Protein AF-A0A846QDJ5-F1 (afdb_monomer)

pLDDT: mean 95.21, std 4.45, range [68.62, 98.56]

Solvent-accessible surface area (backbone atoms only — not comparable to full-atom values): 5703 Å² total; per-residue (Å²): 109,69,65,62,49,52,50,22,41,77,70,73,39,66,46,77,51,64,53,58,79,37,46,82,86,44,101,37,18,71,57,23,54,51,35,46,53,48,48,24,52,52,34,33,52,22,56,71,68,67,27,49,64,38,35,51,39,44,38,77,88,50,47,66,60,47,53,50,38,38,48,5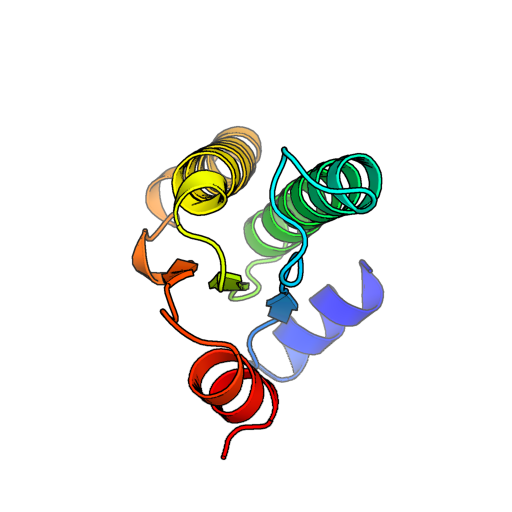0,20,18,45,75,64,73,37,50,90,75,58,53,78,82,33,52,43,81,26,92,37,70,66,57,37,51,28,60,77,70,74,99

Structure (mmCIF, N/CA/C/O backbone):
data_AF-A0A846QDJ5-F1
#
_entry.id   AF-A0A846QDJ5-F1
#
loop_
_atom_site.group_PDB
_atom_site.id
_atom_site.type_symbol
_atom_site.label_atom_id
_atom_site.label_alt_id
_atom_site.label_comp_id
_atom_site.label_asym_id
_atom_site.label_entity_id
_atom_site.label_seq_id
_atom_site.pdbx_PDB_ins_code
_atom_site.Cartn_x
_atom_site.Cartn_y
_atom_site.Cartn_z
_atom_site.occupancy
_atom_site.B_iso_or_equiv
_atom_site.auth_seq_id
_atom_site.auth_comp_id
_atom_site.auth_asym_id
_atom_site.auth_atom_id
_atom_site.pdbx_PDB_model_num
ATOM 1 N N . ILE A 1 1 ? -15.004 -6.943 -3.548 1.00 92.56 1 ILE A N 1
ATOM 2 C CA . ILE A 1 1 ? -13.957 -6.284 -2.727 1.00 92.56 1 ILE A CA 1
ATOM 3 C C . ILE A 1 1 ? -14.518 -5.934 -1.351 1.00 92.56 1 ILE A C 1
ATOM 5 O O . ILE A 1 1 ? -13.961 -6.405 -0.370 1.00 92.56 1 ILE A O 1
ATOM 9 N N . ASP A 1 2 ? -15.647 -5.224 -1.259 1.00 95.00 2 ASP A N 1
ATOM 10 C CA . ASP A 1 2 ? -16.293 -4.853 0.015 1.00 95.00 2 ASP A CA 1
ATOM 11 C C . ASP A 1 2 ? -16.458 -5.981 1.039 1.00 95.00 2 ASP A C 1
ATOM 13 O O . ASP A 1 2 ? -16.117 -5.803 2.206 1.00 95.00 2 ASP A O 1
ATOM 17 N N . GLU A 1 3 ? -16.966 -7.143 0.619 1.00 96.75 3 GLU A N 1
ATOM 18 C CA . GLU A 1 3 ? -17.154 -8.292 1.514 1.00 96.75 3 GLU A CA 1
ATOM 19 C C . GLU A 1 3 ? -15.821 -8.793 2.085 1.00 96.75 3 GLU A C 1
ATOM 21 O O . GLU A 1 3 ? -15.711 -9.047 3.280 1.00 96.75 3 GLU A O 1
ATOM 26 N N . ALA A 1 4 ? -14.777 -8.868 1.253 1.00 95.69 4 ALA A N 1
ATOM 27 C CA . ALA A 1 4 ? -13.449 -9.291 1.687 1.00 95.69 4 ALA A CA 1
ATOM 28 C C . ALA A 1 4 ? -12.846 -8.311 2.706 1.00 95.69 4 ALA A C 1
ATOM 30 O O . ALA A 1 4 ? -12.243 -8.748 3.685 1.00 95.69 4 ALA A O 1
ATOM 31 N N . VAL A 1 5 ? -13.057 -7.003 2.517 1.00 97.44 5 VAL A N 1
ATOM 32 C CA . VAL A 1 5 ? -12.659 -5.974 3.492 1.00 97.44 5 VAL A CA 1
ATOM 33 C C . VAL A 1 5 ? -13.445 -6.137 4.795 1.00 97.44 5 VAL A C 1
ATOM 35 O O . VAL A 1 5 ? -12.845 -6.130 5.864 1.00 97.44 5 VAL A O 1
ATOM 38 N N . GLY A 1 6 ? -14.765 -6.348 4.723 1.00 96.69 6 GLY A N 1
ATOM 39 C CA . GLY A 1 6 ? -15.600 -6.600 5.905 1.00 96.69 6 GLY A CA 1
ATOM 40 C C . GLY A 1 6 ? -15.131 -7.821 6.696 1.00 96.69 6 GLY A C 1
ATOM 41 O O . GLY A 1 6 ? -14.881 -7.734 7.895 1.00 96.69 6 GLY A O 1
ATOM 42 N N . ARG A 1 7 ? -14.872 -8.931 6.004 1.00 97.06 7 ARG A N 1
ATOM 43 C CA . ARG A 1 7 ? -14.307 -10.135 6.617 1.00 97.06 7 ARG A CA 1
ATOM 44 C C . ARG A 1 7 ? -12.932 -9.909 7.240 1.00 97.06 7 ARG A C 1
ATOM 46 O O . ARG A 1 7 ? -12.621 -10.511 8.264 1.00 97.06 7 ARG A O 1
ATOM 53 N N . ALA A 1 8 ? -12.080 -9.090 6.626 1.00 97.50 8 ALA A N 1
ATOM 54 C CA . ALA A 1 8 ? -10.768 -8.767 7.182 1.00 97.50 8 ALA A CA 1
ATOM 55 C C . ALA A 1 8 ? -10.895 -8.037 8.532 1.00 97.50 8 ALA A C 1
ATOM 57 O O . ALA A 1 8 ? -10.175 -8.379 9.474 1.00 97.50 8 ALA A O 1
ATOM 58 N N . VAL A 1 9 ? -11.861 -7.115 8.646 1.00 97.25 9 VAL A N 1
ATOM 59 C CA . VAL A 1 9 ? -12.217 -6.449 9.912 1.00 97.25 9 VAL A CA 1
ATOM 60 C C . VAL A 1 9 ? -12.675 -7.472 10.951 1.00 97.25 9 VAL A C 1
ATOM 62 O O . VAL A 1 9 ? -12.107 -7.513 12.040 1.00 97.25 9 VAL A O 1
ATOM 65 N N . GLU A 1 10 ? -13.626 -8.343 10.607 1.00 97.50 10 GLU A N 1
ATOM 66 C CA . GLU A 1 10 ? -14.154 -9.376 11.515 1.00 97.50 10 GLU A CA 1
ATOM 67 C C . GLU A 1 10 ? -13.068 -10.333 12.023 1.00 97.50 10 GLU A C 1
ATOM 69 O O . GLU A 1 10 ? -13.018 -10.665 13.204 1.00 97.50 10 GLU A O 1
ATOM 74 N N . MET A 1 11 ? -12.166 -10.763 11.137 1.00 97.25 11 MET A N 1
ATOM 75 C CA . MET A 1 11 ? -11.060 -11.658 11.490 1.00 97.25 11 MET A CA 1
ATOM 76 C C . MET A 1 11 ? -9.905 -10.933 12.193 1.00 97.25 11 MET A C 1
ATOM 78 O O . MET A 1 11 ? -8.941 -11.582 12.603 1.00 97.25 11 MET A O 1
ATOM 82 N N . GLY A 1 12 ? -9.934 -9.599 12.269 1.00 95.94 12 GLY A N 1
ATOM 83 C CA . GLY A 1 12 ? -8.825 -8.796 12.777 1.00 95.94 12 GLY A CA 1
ATOM 84 C C . GLY A 1 12 ? -7.532 -8.982 11.977 1.00 95.94 12 GLY A C 1
ATOM 85 O O . GLY A 1 12 ? -6.443 -8.848 12.540 1.00 95.94 12 GLY A O 1
ATOM 86 N N . ARG A 1 13 ? -7.621 -9.307 10.680 1.00 95.81 13 ARG A N 1
ATOM 87 C CA . ARG A 1 13 ? -6.478 -9.545 9.779 1.00 95.81 13 ARG A CA 1
ATOM 88 C C . ARG A 1 13 ? -6.355 -8.411 8.755 1.00 95.81 13 ARG A C 1
ATOM 90 O O . ARG A 1 13 ? -7.360 -7.807 8.401 1.00 95.81 13 ARG A O 1
ATOM 97 N N . PRO A 1 14 ? -5.141 -8.095 8.275 1.00 96.19 14 PRO A N 1
ATOM 98 C CA . PRO A 1 14 ? -4.975 -7.066 7.258 1.00 96.19 14 PRO A CA 1
ATOM 99 C C . PRO A 1 14 ? -5.475 -7.531 5.883 1.00 96.19 14 PRO A C 1
ATOM 101 O O . PRO A 1 14 ? -5.382 -8.713 5.546 1.00 96.19 14 PRO A O 1
ATOM 104 N N . VAL A 1 15 ? -5.935 -6.577 5.076 1.00 97.69 15 VAL A N 1
ATOM 105 C CA . VAL A 1 15 ? -6.062 -6.715 3.621 1.00 97.69 15 VAL A CA 1
ATOM 106 C C . VAL A 1 15 ? -4.684 -6.483 3.010 1.00 97.69 15 VAL A C 1
ATOM 108 O O . VAL A 1 15 ? -4.003 -5.525 3.380 1.00 97.69 15 VAL A O 1
ATOM 111 N N . HIS A 1 16 ? -4.271 -7.353 2.091 1.00 96.44 16 HIS A N 1
ATOM 112 C CA . HIS A 1 16 ? -3.020 -7.206 1.354 1.00 96.44 16 HIS A CA 1
ATOM 113 C C . HIS A 1 16 ? -3.296 -7.028 -0.141 1.00 96.44 16 HIS A C 1
ATOM 115 O O . HIS A 1 16 ? -4.102 -7.773 -0.698 1.00 96.44 16 HIS A O 1
ATOM 121 N N . ASP A 1 17 ? -2.615 -6.073 -0.772 1.00 96.19 17 ASP A N 1
ATOM 122 C CA . ASP A 1 17 ? -2.690 -5.815 -2.214 1.00 96.19 17 ASP A CA 1
ATOM 123 C C . ASP A 1 17 ? -1.283 -5.626 -2.820 1.00 96.19 17 ASP A C 1
ATOM 125 O O . ASP A 1 17 ? -0.319 -5.306 -2.119 1.00 96.19 17 ASP A O 1
ATOM 129 N N . CYS A 1 18 ? -1.145 -5.864 -4.123 1.00 94.75 18 CYS A N 1
ATOM 130 C CA . CYS A 1 18 ? 0.112 -5.791 -4.861 1.00 94.75 18 CYS A CA 1
ATOM 131 C C . CYS A 1 18 ? -0.160 -5.495 -6.350 1.00 94.75 18 CYS A C 1
ATOM 133 O O . CYS A 1 18 ? -0.836 -6.289 -7.006 1.00 94.75 18 CYS A O 1
ATOM 135 N N . PRO A 1 19 ? 0.406 -4.422 -6.939 1.00 93.81 19 PRO A N 1
ATOM 136 C CA . PRO A 1 19 ? 0.179 -4.078 -8.344 1.00 93.81 19 PRO A CA 1
ATOM 137 C C . PRO A 1 19 ? 0.993 -4.935 -9.331 1.00 93.81 19 PRO A C 1
ATOM 139 O O . PRO A 1 19 ? 0.891 -4.748 -10.543 1.00 93.81 19 PRO A O 1
ATOM 142 N N . GLY A 1 20 ? 1.814 -5.865 -8.834 1.00 90.25 20 GLY A N 1
ATOM 143 C CA . GLY A 1 20 ? 2.689 -6.713 -9.639 1.00 90.25 20 GLY A CA 1
ATOM 144 C C . GLY A 1 20 ? 4.035 -6.065 -9.985 1.00 90.25 20 GLY A C 1
ATOM 145 O O . GLY A 1 20 ? 4.512 -5.159 -9.301 1.00 90.25 20 GLY A O 1
ATOM 146 N N . LEU A 1 21 ? 4.670 -6.576 -11.047 1.00 92.38 21 LEU A N 1
ATOM 147 C CA . LEU A 1 21 ? 6.047 -6.241 -11.451 1.00 92.38 21 LEU A CA 1
ATOM 148 C C . LEU A 1 21 ? 6.140 -5.523 -12.811 1.00 92.38 21 LEU A C 1
ATOM 150 O O . LEU A 1 21 ? 7.215 -5.441 -13.396 1.00 92.38 21 LEU A O 1
ATOM 154 N N . GLY A 1 22 ? 5.016 -5.025 -13.337 1.00 92.00 22 GLY A N 1
ATOM 155 C CA . GLY A 1 22 ? 4.930 -4.498 -14.703 1.00 92.00 22 GLY A CA 1
ATOM 156 C C . GLY A 1 22 ? 5.541 -3.109 -14.920 1.00 92.00 22 GLY A C 1
ATOM 157 O O . GLY A 1 22 ? 6.014 -2.829 -16.018 1.00 92.00 22 GLY A O 1
ATOM 158 N N . GLY A 1 23 ? 5.537 -2.231 -13.914 1.00 93.50 23 GLY A N 1
ATOM 159 C CA . GLY A 1 23 ? 5.993 -0.842 -14.081 1.00 93.50 23 GLY A CA 1
ATOM 160 C C . GLY A 1 23 ? 5.114 -0.016 -15.034 1.00 93.50 23 GLY A C 1
ATOM 161 O O . GLY A 1 23 ? 3.994 -0.417 -15.350 1.00 93.50 23 GLY A O 1
ATOM 162 N N . PHE A 1 24 ? 5.613 1.143 -15.475 1.00 95.62 24 PHE A N 1
ATOM 163 C CA . PHE A 1 24 ? 4.910 2.083 -16.373 1.00 95.62 24 PHE A CA 1
ATOM 164 C C . PHE A 1 24 ? 5.405 2.060 -17.825 1.00 95.62 24 PHE A C 1
ATOM 166 O O . PHE A 1 24 ? 4.858 2.747 -18.680 1.00 95.62 24 PHE A O 1
ATOM 173 N N . ASP A 1 25 ? 6.444 1.285 -18.096 1.00 94.25 25 ASP A N 1
ATOM 174 C CA . ASP A 1 25 ? 7.265 1.335 -19.304 1.00 94.25 25 ASP A CA 1
ATOM 175 C C . ASP A 1 25 ? 7.295 -0.000 -20.065 1.00 94.25 25 ASP A C 1
ATOM 177 O O . ASP A 1 25 ? 7.991 -0.137 -21.068 1.00 94.25 25 ASP A O 1
ATOM 181 N N . SER A 1 26 ? 6.516 -0.989 -19.621 1.00 92.06 26 SER A N 1
ATOM 182 C CA . SER A 1 26 ? 6.423 -2.306 -20.254 1.00 92.06 26 SER A CA 1
ATOM 183 C C . SER A 1 26 ? 5.084 -2.528 -20.965 1.00 92.06 26 SER A C 1
ATOM 185 O O . SER A 1 26 ? 4.146 -1.741 -20.847 1.00 92.06 26 SER A O 1
ATOM 187 N N . GLN A 1 27 ? 4.948 -3.672 -21.641 1.00 95.56 27 GLN A N 1
ATOM 188 C CA . GLN A 1 27 ? 3.667 -4.153 -22.184 1.00 95.56 27 GLN A CA 1
ATOM 189 C C . GLN A 1 27 ? 2.568 -4.362 -21.120 1.00 95.56 27 GLN A C 1
ATOM 191 O O . GLN A 1 27 ? 1.415 -4.599 -21.473 1.00 95.56 27 GLN A O 1
ATOM 196 N N . TYR A 1 28 ? 2.930 -4.309 -19.832 1.00 95.56 28 TYR A N 1
ATOM 197 C CA . TYR A 1 28 ? 2.015 -4.420 -18.700 1.00 95.56 28 TYR A CA 1
ATOM 198 C C . TYR A 1 28 ? 1.654 -3.061 -18.074 1.00 95.56 28 TYR A C 1
ATOM 200 O O . TYR A 1 28 ? 0.998 -3.024 -17.033 1.00 95.56 28 TYR A O 1
ATOM 208 N N . ALA A 1 29 ? 2.093 -1.941 -18.664 1.00 96.50 29 ALA A N 1
ATOM 209 C CA . ALA A 1 29 ? 1.925 -0.606 -18.089 1.00 96.50 29 ALA A CA 1
ATOM 210 C C . ALA A 1 29 ? 0.459 -0.262 -17.797 1.00 96.50 29 ALA A C 1
ATOM 212 O O . ALA A 1 29 ? 0.131 0.233 -16.718 1.00 96.50 29 ALA A O 1
ATOM 213 N N . GLN A 1 30 ? -0.441 -0.574 -18.729 1.00 97.19 30 GLN A N 1
ATOM 214 C CA . GLN A 1 30 ? -1.873 -0.321 -18.585 1.00 97.19 30 GLN A CA 1
ATOM 215 C C . GLN A 1 30 ? -2.468 -1.123 -17.419 1.00 97.19 30 GLN A C 1
ATOM 217 O O . GLN A 1 30 ? -3.284 -0.602 -16.658 1.00 97.19 30 GLN A O 1
ATOM 222 N N . GLN A 1 31 ? -2.027 -2.370 -17.243 1.00 97.25 31 GLN A N 1
ATOM 223 C CA . GLN A 1 31 ? -2.431 -3.239 -16.143 1.00 97.25 31 GLN A CA 1
ATOM 224 C C . GLN A 1 31 ? -1.900 -2.707 -14.808 1.00 97.25 31 GLN A C 1
ATOM 226 O O . GLN A 1 31 ? -2.663 -2.652 -13.847 1.00 97.25 31 GLN A O 1
ATOM 231 N N . THR A 1 32 ? -0.645 -2.248 -14.750 1.00 96.56 32 THR A N 1
ATOM 232 C CA . THR A 1 32 ? -0.073 -1.622 -13.546 1.00 96.56 32 THR A CA 1
ATOM 233 C C . THR A 1 32 ? -0.880 -0.390 -13.130 1.00 96.56 32 THR A C 1
ATOM 235 O O . THR A 1 32 ? -1.229 -0.244 -11.961 1.00 96.56 32 THR A O 1
ATOM 238 N N . ILE A 1 33 ? -1.234 0.486 -14.077 1.00 97.06 33 ILE A N 1
ATOM 239 C CA . ILE A 1 33 ? -2.029 1.696 -13.802 1.00 97.06 33 ILE A CA 1
ATOM 240 C C . ILE A 1 33 ? -3.429 1.328 -13.283 1.00 97.06 33 ILE A C 1
ATOM 242 O O . ILE A 1 33 ? -3.919 1.924 -12.316 1.00 97.06 33 ILE A O 1
ATOM 246 N N . ALA A 1 34 ? -4.066 0.322 -13.888 1.00 97.94 34 ALA A N 1
ATOM 247 C CA . ALA A 1 34 ? -5.350 -0.188 -13.417 1.00 97.94 34 ALA A CA 1
ATOM 248 C C . ALA A 1 34 ? -5.242 -0.774 -11.999 1.00 97.94 34 ALA A C 1
ATOM 250 O O . ALA A 1 34 ? -6.078 -0.471 -11.149 1.00 97.94 34 ALA A O 1
ATOM 251 N N . ALA A 1 35 ? -4.190 -1.545 -11.713 1.00 97.50 35 ALA A N 1
ATOM 252 C CA . ALA A 1 35 ? -3.955 -2.124 -10.394 1.00 97.50 35 ALA A CA 1
ATOM 253 C C . ALA A 1 35 ? -3.731 -1.048 -9.319 1.00 97.50 35 ALA A C 1
ATOM 255 O O . ALA A 1 35 ? -4.335 -1.120 -8.254 1.00 97.50 35 ALA A O 1
ATOM 256 N N . ILE A 1 36 ? -2.958 0.004 -9.610 1.00 98.00 36 ILE A N 1
ATOM 257 C CA . ILE A 1 36 ? -2.794 1.148 -8.694 1.00 98.00 36 ILE A CA 1
ATOM 258 C C . ILE A 1 36 ? -4.144 1.822 -8.419 1.00 98.00 36 ILE A C 1
ATOM 260 O O . ILE A 1 36 ? -4.450 2.147 -7.273 1.00 98.00 36 ILE A O 1
ATOM 264 N N . SER A 1 37 ? -4.995 1.969 -9.438 1.00 98.06 37 SER A N 1
ATOM 265 C CA . SER A 1 37 ? -6.350 2.515 -9.261 1.00 98.06 37 SER A CA 1
ATOM 266 C C . SER A 1 37 ? -7.215 1.635 -8.347 1.00 98.06 37 SER A C 1
ATOM 268 O O . SER A 1 37 ? -7.950 2.155 -7.503 1.00 98.06 37 SER A O 1
ATOM 270 N N . ILE A 1 38 ? -7.098 0.308 -8.470 1.00 98.25 38 ILE A N 1
ATOM 271 C CA . ILE A 1 38 ? -7.759 -0.659 -7.579 1.00 98.25 38 ILE A CA 1
ATOM 272 C C . ILE A 1 38 ? -7.228 -0.524 -6.147 1.00 98.25 38 ILE A C 1
ATOM 274 O O . ILE A 1 38 ? -8.040 -0.444 -5.227 1.00 98.25 38 ILE A O 1
ATOM 278 N N . ILE A 1 39 ? -5.912 -0.388 -5.950 1.00 98.38 39 ILE A N 1
ATOM 279 C CA . ILE A 1 39 ? -5.308 -0.144 -4.628 1.00 98.38 39 ILE A CA 1
ATOM 280 C C . ILE A 1 39 ? -5.905 1.111 -3.982 1.00 98.38 39 ILE A C 1
ATOM 282 O O . ILE A 1 39 ? -6.270 1.084 -2.809 1.00 98.38 39 ILE A O 1
ATOM 286 N N . GLY A 1 40 ? -6.087 2.199 -4.738 1.00 98.44 40 GLY A N 1
ATOM 287 C CA . GLY A 1 40 ? -6.752 3.410 -4.241 1.00 98.44 40 GLY A CA 1
ATOM 288 C C . GLY A 1 40 ? -8.198 3.169 -3.784 1.00 98.44 40 GLY A C 1
ATOM 289 O O . GLY A 1 40 ? -8.638 3.705 -2.763 1.00 98.44 40 GLY A O 1
ATOM 290 N N . HIS A 1 41 ? -8.947 2.332 -4.507 1.00 98.38 41 HIS A N 1
ATOM 291 C CA . HIS A 1 41 ? -10.299 1.932 -4.113 1.00 98.38 41 HIS A CA 1
ATOM 292 C C . HIS A 1 41 ? -10.299 1.060 -2.846 1.00 98.38 41 HIS A C 1
ATOM 294 O O . HIS A 1 41 ? -11.073 1.322 -1.924 1.00 98.38 41 HIS A O 1
ATOM 300 N N . VAL A 1 42 ? -9.403 0.071 -2.766 1.00 98.38 42 VAL A N 1
ATOM 301 C CA . VAL A 1 42 ? -9.229 -0.785 -1.584 1.00 98.38 42 VAL A CA 1
ATOM 302 C C . VAL A 1 42 ? -8.821 0.051 -0.370 1.00 98.38 42 VAL A C 1
ATOM 304 O O . VAL A 1 42 ? -9.398 -0.119 0.699 1.00 98.38 42 VAL A O 1
ATOM 307 N N . ALA A 1 43 ? -7.907 1.011 -0.528 1.00 98.50 43 ALA A N 1
ATOM 308 C CA . ALA A 1 43 ? -7.479 1.912 0.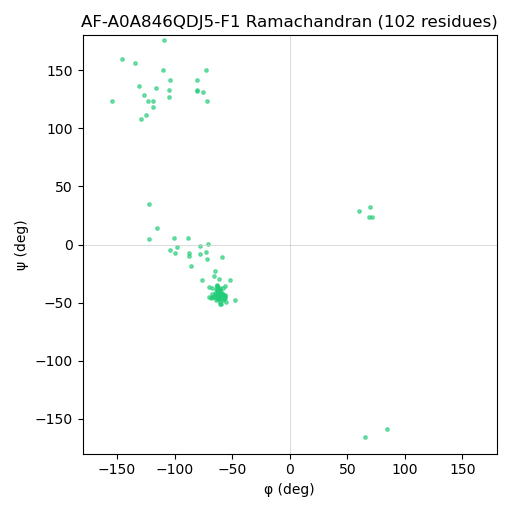539 1.00 98.50 43 ALA A CA 1
ATOM 309 C C . ALA A 1 43 ? -8.629 2.758 1.097 1.00 98.50 43 ALA A C 1
ATOM 311 O O . ALA A 1 43 ? -8.767 2.854 2.314 1.00 98.50 43 ALA A O 1
ATOM 312 N N . ARG A 1 44 ? -9.510 3.293 0.238 1.00 98.38 44 ARG A N 1
ATOM 313 C CA . ARG A 1 44 ? -10.728 3.997 0.685 1.00 98.38 44 ARG A CA 1
ATOM 314 C C . ARG A 1 44 ? -11.645 3.083 1.500 1.00 98.38 44 ARG A C 1
ATOM 316 O O . ARG A 1 44 ? -12.164 3.481 2.541 1.00 98.38 44 ARG A O 1
ATOM 323 N N . LEU A 1 45 ? -11.855 1.849 1.039 1.00 98.12 45 LEU A N 1
ATOM 324 C CA . LEU A 1 45 ? -12.683 0.879 1.760 1.00 98.12 45 LEU A CA 1
ATOM 325 C C . LEU A 1 45 ? -12.065 0.490 3.106 1.00 98.12 45 LEU A C 1
ATOM 327 O O . LEU A 1 45 ? -12.776 0.412 4.104 1.00 98.12 45 LEU A O 1
ATOM 331 N N . CYS A 1 46 ? -10.750 0.286 3.153 1.00 98.25 46 CYS A N 1
ATOM 332 C CA . CYS A 1 46 ? -10.039 -0.015 4.388 1.00 98.25 46 CYS A CA 1
ATOM 333 C C . CYS A 1 46 ? -10.119 1.149 5.382 1.00 98.25 46 CYS A C 1
ATOM 335 O O . CYS A 1 46 ? -10.502 0.924 6.527 1.00 98.25 46 CYS A O 1
ATOM 337 N N . ALA A 1 47 ? -9.853 2.381 4.938 1.00 97.94 47 ALA A N 1
ATOM 338 C CA . ALA A 1 47 ? -9.941 3.571 5.781 1.00 97.94 47 ALA A CA 1
ATOM 339 C C . ALA A 1 47 ? -11.361 3.760 6.345 1.00 97.94 47 ALA A C 1
ATOM 341 O O . ALA A 1 47 ? -11.538 3.847 7.562 1.00 97.94 47 ALA A O 1
ATOM 342 N N . SER A 1 48 ? -12.388 3.729 5.487 1.00 97.31 48 SER A N 1
ATOM 343 C CA . SER A 1 48 ? -13.789 3.915 5.904 1.00 97.31 48 SER A CA 1
ATOM 344 C C . SER A 1 48 ? -14.296 2.832 6.862 1.00 97.31 48 SER A C 1
ATOM 346 O O . SER A 1 48 ? -15.064 3.132 7.773 1.00 97.31 48 SER A O 1
ATOM 348 N N . ARG A 1 49 ? -13.859 1.577 6.694 1.00 96.12 49 ARG A N 1
ATOM 349 C CA . ARG A 1 49 ? -14.325 0.436 7.504 1.00 96.12 49 ARG A CA 1
ATOM 350 C C . ARG A 1 49 ? -13.398 0.063 8.664 1.00 96.12 49 ARG A C 1
ATOM 352 O O . ARG A 1 49 ? -13.713 -0.861 9.407 1.00 96.12 49 ARG A O 1
ATOM 359 N N . GLY A 1 50 ? -12.265 0.748 8.821 1.00 94.38 50 GLY A N 1
ATOM 360 C CA . GLY A 1 50 ? -11.277 0.455 9.865 1.00 94.38 50 GLY A CA 1
ATOM 361 C C . GLY A 1 50 ? -10.488 -0.841 9.637 1.00 94.38 50 GLY A C 1
ATOM 362 O O . GLY A 1 50 ? -9.989 -1.439 10.590 1.00 94.38 50 GLY A O 1
ATOM 363 N N . ALA A 1 51 ? -10.375 -1.305 8.390 1.00 97.25 51 ALA A N 1
ATOM 364 C CA . ALA A 1 51 ? -9.526 -2.447 8.062 1.00 97.25 51 ALA A CA 1
ATOM 365 C C . ALA A 1 51 ? -8.060 -2.007 7.950 1.00 97.25 51 ALA A C 1
ATOM 367 O O . ALA A 1 51 ? -7.754 -0.959 7.382 1.00 97.25 51 ALA A O 1
ATOM 368 N N . ARG A 1 52 ? -7.127 -2.838 8.426 1.00 97.06 52 ARG A N 1
ATOM 369 C CA . ARG A 1 52 ? -5.693 -2.594 8.204 1.00 97.06 52 ARG A CA 1
ATOM 370 C C . ARG A 1 52 ? -5.328 -2.941 6.762 1.00 97.06 52 ARG A C 1
ATOM 372 O O . ARG A 1 52 ? -5.635 -4.043 6.313 1.00 97.06 52 ARG A O 1
ATOM 379 N N . LEU A 1 53 ? -4.628 -2.044 6.074 1.00 98.19 53 LEU A N 1
ATOM 380 C CA . LEU A 1 53 ? -4.099 -2.268 4.729 1.00 98.19 53 LEU A CA 1
ATOM 381 C C . LEU A 1 53 ? -2.588 -2.533 4.778 1.00 98.19 53 LEU A C 1
ATOM 383 O O . LEU A 1 53 ? -1.863 -1.899 5.544 1.00 98.19 53 LEU A O 1
ATOM 387 N N . LYS A 1 54 ? -2.117 -3.453 3.935 1.00 97.88 54 LYS A N 1
ATOM 388 C CA . LYS A 1 54 ? -0.709 -3.618 3.569 1.00 97.88 54 LYS A CA 1
ATOM 389 C C . LYS A 1 54 ? -0.580 -3.696 2.052 1.00 97.88 54 LYS A C 1
ATOM 391 O O . LYS A 1 54 ? -1.353 -4.394 1.405 1.00 97.88 54 LYS A O 1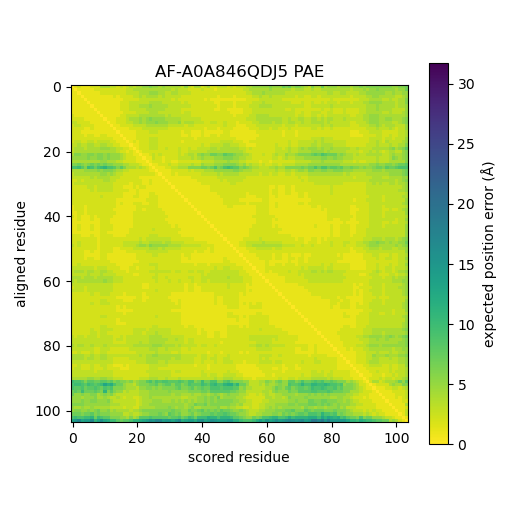
ATOM 396 N N . VAL A 1 55 ? 0.404 -3.006 1.492 1.00 97.88 55 VAL A N 1
ATOM 397 C CA . VAL A 1 55 ? 0.685 -3.018 0.055 1.00 97.88 55 VAL A CA 1
ATOM 398 C C . VAL A 1 55 ? 2.145 -3.371 -0.161 1.00 97.88 55 VAL A C 1
ATOM 400 O O . VAL A 1 55 ? 3.026 -2.750 0.432 1.00 97.88 55 VAL A O 1
ATOM 403 N N . SER A 1 56 ? 2.417 -4.356 -1.009 1.00 97.00 56 SER A N 1
ATOM 404 C CA . SER A 1 56 ? 3.785 -4.715 -1.391 1.00 97.00 56 SER A CA 1
ATOM 405 C C . SER A 1 56 ? 4.115 -4.225 -2.795 1.00 97.00 56 SER A C 1
ATOM 407 O O . SER A 1 56 ? 3.340 -4.413 -3.732 1.00 97.00 56 SER A O 1
ATOM 409 N N . ILE A 1 57 ? 5.280 -3.593 -2.942 1.00 96.19 57 ILE A N 1
ATOM 410 C CA . ILE A 1 57 ? 5.734 -2.979 -4.193 1.00 96.19 57 ILE A CA 1
ATOM 411 C C . ILE A 1 57 ? 7.071 -3.573 -4.604 1.00 96.19 57 ILE A C 1
ATOM 413 O O . ILE A 1 57 ? 8.034 -3.507 -3.849 1.00 96.19 57 ILE A O 1
ATOM 417 N N . GLY A 1 58 ? 7.138 -4.120 -5.819 1.00 94.19 58 GLY A N 1
ATOM 418 C CA . GLY A 1 58 ? 8.373 -4.671 -6.384 1.00 94.19 58 GLY A CA 1
ATOM 419 C C . GLY A 1 58 ? 9.104 -3.756 -7.367 1.00 94.19 58 GLY A C 1
ATOM 420 O O . GLY A 1 58 ? 10.205 -4.078 -7.801 1.00 94.19 58 GLY A O 1
ATOM 421 N N . VAL A 1 59 ? 8.498 -2.625 -7.743 1.00 94.50 59 VAL A N 1
ATOM 422 C CA . VAL A 1 59 ? 8.990 -1.752 -8.818 1.00 94.50 59 VAL A CA 1
ATOM 423 C C . VAL A 1 59 ? 9.165 -0.329 -8.299 1.00 94.50 59 VAL A C 1
ATOM 425 O O . VAL A 1 59 ? 8.187 0.355 -8.001 1.00 94.50 59 VAL A O 1
ATOM 428 N N . ALA A 1 60 ? 10.415 0.125 -8.198 1.00 94.31 60 ALA A N 1
ATOM 429 C CA . ALA A 1 60 ? 10.775 1.349 -7.480 1.00 94.31 60 ALA A CA 1
ATOM 430 C C . ALA A 1 60 ? 10.065 2.606 -8.009 1.00 94.31 60 ALA A C 1
ATOM 432 O O . ALA A 1 60 ? 9.550 3.395 -7.222 1.00 94.31 60 ALA A O 1
ATOM 433 N N . HIS A 1 61 ? 9.961 2.780 -9.331 1.00 94.31 61 HIS A N 1
ATOM 434 C CA . HIS A 1 61 ? 9.316 3.965 -9.915 1.00 94.31 61 HIS A CA 1
ATOM 435 C C . HIS A 1 61 ? 7.792 3.989 -9.758 1.00 94.31 61 HIS A C 1
ATOM 437 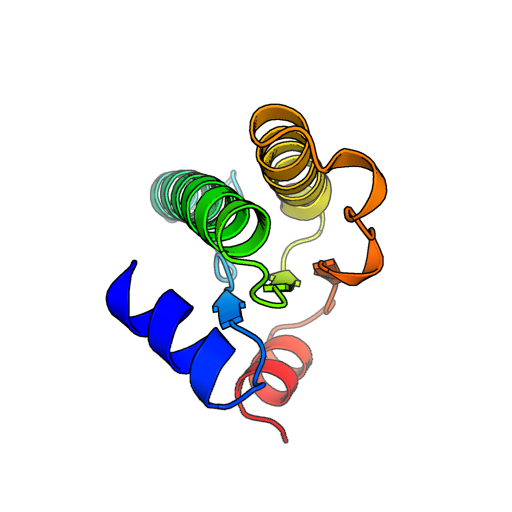O O . HIS A 1 61 ? 7.184 5.034 -9.970 1.00 94.31 61 HIS A O 1
ATOM 443 N N . THR A 1 62 ? 7.166 2.877 -9.361 1.00 95.56 62 THR A N 1
ATOM 444 C CA . THR A 1 62 ? 5.723 2.834 -9.058 1.00 95.56 62 THR A CA 1
ATOM 445 C C . THR A 1 62 ? 5.402 3.245 -7.623 1.00 95.56 62 THR A C 1
ATOM 447 O O . THR A 1 62 ? 4.266 3.626 -7.343 1.00 95.56 62 THR A O 1
ATOM 450 N N . LEU A 1 63 ? 6.395 3.216 -6.724 1.00 95.88 63 LEU A N 1
ATOM 451 C CA . LEU A 1 63 ? 6.220 3.492 -5.299 1.00 95.88 63 LEU A CA 1
ATOM 452 C C . LEU A 1 63 ? 5.569 4.864 -5.031 1.00 95.88 63 LEU A C 1
ATOM 454 O O . LEU A 1 63 ? 4.548 4.878 -4.344 1.00 95.88 63 LEU A O 1
ATOM 458 N N . PRO A 1 64 ? 6.028 5.989 -5.625 1.00 96.75 64 PRO A N 1
ATOM 459 C CA . PRO A 1 64 ? 5.433 7.298 -5.342 1.00 96.75 64 PRO A CA 1
ATOM 460 C C . PRO A 1 64 ? 3.962 7.394 -5.763 1.00 96.75 64 PRO A C 1
ATOM 462 O O . PRO A 1 64 ? 3.155 8.026 -5.086 1.00 96.75 64 PRO A O 1
ATOM 465 N N . ALA A 1 65 ? 3.589 6.740 -6.869 1.00 97.31 65 ALA A N 1
ATOM 466 C CA . ALA A 1 65 ? 2.206 6.726 -7.342 1.00 97.31 65 ALA A CA 1
ATOM 467 C C . ALA A 1 65 ? 1.286 5.953 -6.384 1.00 97.31 65 ALA A C 1
ATOM 469 O O . ALA A 1 65 ? 0.148 6.359 -6.147 1.00 97.31 65 ALA A O 1
ATOM 470 N N . VAL A 1 66 ? 1.786 4.855 -5.811 1.00 98.06 66 VAL A N 1
ATOM 471 C CA . VAL A 1 66 ? 1.053 4.060 -4.819 1.00 98.06 66 VAL A CA 1
ATOM 472 C C . VAL A 1 66 ? 0.937 4.824 -3.498 1.00 98.06 66 VAL A C 1
ATOM 474 O O . VAL A 1 66 ? -0.149 4.889 -2.928 1.00 98.06 66 VAL A O 1
ATOM 477 N N . GLU A 1 67 ? 2.018 5.445 -3.024 1.00 97.88 67 GLU A N 1
ATOM 478 C CA . GLU A 1 67 ? 1.993 6.288 -1.821 1.00 97.88 67 GLU A CA 1
ATOM 479 C C . GLU A 1 67 ? 0.976 7.421 -1.948 1.00 97.88 67 GLU A C 1
ATOM 481 O O . GLU A 1 67 ? 0.163 7.631 -1.048 1.00 97.88 67 GLU A O 1
ATOM 486 N N . GLU A 1 68 ? 0.973 8.117 -3.085 1.00 98.19 68 GLU A N 1
ATOM 487 C CA . GLU A 1 68 ? 0.035 9.203 -3.342 1.00 98.19 68 GLU A CA 1
ATOM 488 C C . GLU A 1 68 ? -1.416 8.724 -3.344 1.00 98.19 68 GLU A C 1
ATOM 490 O O . GLU A 1 68 ? -2.273 9.335 -2.699 1.00 98.19 68 GLU A O 1
ATOM 495 N N . ILE A 1 69 ? -1.711 7.618 -4.038 1.00 98.38 69 ILE A N 1
ATOM 496 C CA . ILE A 1 69 ? -3.094 7.158 -4.165 1.00 98.38 69 ILE A CA 1
ATOM 497 C C . ILE A 1 69 ? -3.644 6.620 -2.842 1.00 98.38 69 ILE A C 1
ATOM 499 O O . ILE A 1 69 ? -4.809 6.868 -2.526 1.00 98.38 69 ILE A O 1
ATOM 503 N N . VAL A 1 70 ? -2.814 5.944 -2.038 1.00 98.56 70 VAL A N 1
ATOM 504 C CA . VAL A 1 70 ? -3.202 5.468 -0.703 1.00 98.56 70 VAL A CA 1
ATOM 505 C C . VAL A 1 70 ? -3.392 6.657 0.239 1.00 98.56 70 VAL A C 1
ATOM 507 O O . VAL A 1 70 ? -4.426 6.748 0.897 1.00 98.56 70 VAL A O 1
ATOM 510 N N . ARG A 1 71 ? -2.471 7.625 0.264 1.00 98.50 71 ARG A N 1
ATOM 511 C CA . ARG A 1 71 ? -2.615 8.826 1.103 1.00 98.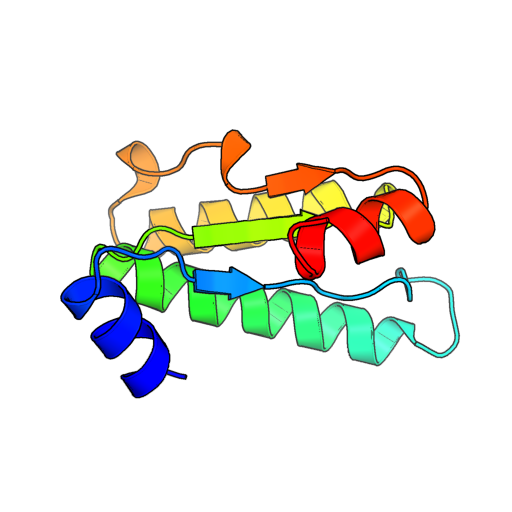50 71 ARG A CA 1
ATOM 512 C C . ARG A 1 71 ? -3.859 9.631 0.739 1.00 98.50 71 ARG A C 1
ATOM 514 O O . ARG A 1 71 ? -4.628 10.019 1.616 1.00 98.50 71 ARG A O 1
ATOM 521 N N . THR A 1 72 ? -4.100 9.827 -0.557 1.00 98.56 72 THR A N 1
ATOM 522 C CA . THR A 1 72 ? -5.304 10.495 -1.069 1.00 98.56 72 THR A CA 1
ATOM 523 C C . THR A 1 72 ? -6.574 9.737 -0.680 1.00 98.56 72 THR A C 1
ATOM 525 O O . THR A 1 72 ? -7.584 10.360 -0.355 1.00 98.56 72 THR A O 1
ATOM 528 N N . ALA A 1 73 ? -6.550 8.402 -0.688 1.00 98.50 73 ALA A N 1
ATOM 529 C CA . ALA A 1 73 ? -7.678 7.590 -0.249 1.00 98.50 73 ALA A CA 1
ATOM 530 C C . ALA A 1 73 ? -8.027 7.829 1.228 1.00 98.50 73 ALA A C 1
ATOM 532 O O . ALA A 1 73 ? -9.193 8.077 1.529 1.00 98.50 73 ALA A O 1
ATOM 533 N N . TYR A 1 74 ? -7.031 7.831 2.119 1.00 98.50 74 TYR A N 1
ATOM 534 C CA . TYR A 1 74 ? -7.222 8.126 3.545 1.00 98.50 74 TYR A CA 1
ATOM 535 C C . TYR A 1 74 ? -7.695 9.567 3.774 1.00 98.50 74 TYR A C 1
ATOM 537 O O . TYR A 1 74 ? -8.642 9.797 4.524 1.00 98.50 74 TYR A O 1
ATOM 545 N N . LEU A 1 75 ? -7.109 10.536 3.061 1.00 98.44 75 LEU A N 1
ATOM 546 C CA . LEU A 1 75 ? -7.541 11.936 3.096 1.00 98.44 75 LEU A CA 1
ATOM 547 C C . LEU A 1 75 ? -9.018 12.097 2.701 1.00 98.44 75 LEU A C 1
ATOM 549 O O . LEU A 1 75 ? -9.755 12.823 3.362 1.00 98.44 75 LEU A O 1
ATOM 553 N N . ARG A 1 76 ? -9.470 11.416 1.640 1.00 98.19 76 ARG A N 1
ATOM 554 C CA . ARG A 1 76 ? -10.862 11.497 1.155 1.00 98.19 76 ARG A CA 1
ATOM 555 C C . ARG A 1 76 ? -11.884 10.921 2.129 1.00 98.19 76 ARG A C 1
ATOM 557 O O . ARG A 1 76 ? -13.029 11.352 2.102 1.00 98.19 76 ARG A O 1
ATOM 564 N N . GLU A 1 77 ? -11.476 9.970 2.960 1.00 98.19 77 GLU A N 1
ATOM 565 C CA . GLU A 1 77 ? -12.309 9.418 4.034 1.00 98.19 77 GLU A CA 1
ATOM 566 C C . GLU A 1 77 ? -12.173 10.210 5.347 1.00 98.19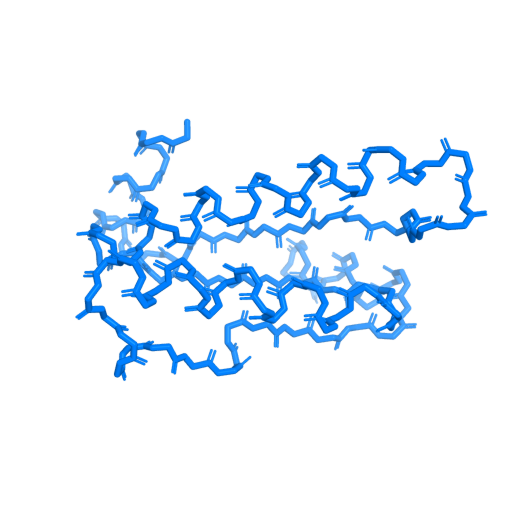 77 GLU A C 1
ATOM 568 O O . GLU A 1 77 ? -12.733 9.810 6.362 1.00 98.19 77 GLU A O 1
ATOM 573 N N . GLY A 1 78 ? -11.441 11.334 5.342 1.00 98.12 78 GLY A N 1
ATOM 574 C CA . GLY A 1 78 ? -11.247 12.178 6.522 1.00 98.12 78 GLY A CA 1
ATOM 575 C C . GLY A 1 78 ? -10.393 11.531 7.612 1.00 98.12 78 GLY A C 1
ATOM 576 O O . GLY A 1 78 ? -10.539 11.901 8.769 1.00 98.12 78 GLY A O 1
ATOM 577 N N . LYS A 1 79 ? -9.538 10.571 7.238 1.00 97.69 79 LYS A N 1
ATOM 578 C CA . LYS A 1 79 ? -8.723 9.736 8.135 1.00 97.69 79 LYS A CA 1
ATOM 579 C C . LYS A 1 79 ? -7.232 9.860 7.840 1.00 97.69 79 LYS A C 1
ATOM 581 O O . LYS A 1 79 ? -6.489 8.880 7.880 1.00 97.69 79 LYS A O 1
ATOM 586 N N . LEU A 1 80 ? -6.776 11.048 7.445 1.00 97.69 80 LEU A N 1
ATOM 587 C CA . LEU A 1 80 ? -5.371 11.255 7.082 1.00 97.69 80 LEU A CA 1
ATOM 588 C C . LEU A 1 80 ? -4.430 10.973 8.267 1.00 97.69 80 LEU A C 1
ATOM 590 O O . LEU A 1 80 ? -3.310 10.526 8.065 1.00 97.69 80 LEU A O 1
ATOM 594 N N . GLU A 1 81 ? -4.890 11.188 9.493 1.00 97.19 81 GLU A N 1
ATOM 595 C CA . GLU A 1 81 ? -4.185 10.862 10.731 1.00 97.19 81 GLU A CA 1
ATOM 596 C C . GLU A 1 81 ? -3.968 9.356 10.946 1.00 97.19 81 GLU A C 1
ATOM 598 O O . GLU A 1 81 ? -3.045 8.976 11.660 1.00 97.19 81 GLU A O 1
ATOM 603 N N . GLU A 1 82 ? -4.782 8.500 10.317 1.00 96.50 82 GLU A N 1
ATOM 604 C CA . GLU A 1 82 ? -4.605 7.041 10.325 1.00 96.50 82 GLU A CA 1
ATOM 605 C C . GLU A 1 82 ? -3.674 6.557 9.195 1.00 96.50 82 GLU A C 1
ATOM 607 O O . GLU A 1 82 ? -3.340 5.370 9.142 1.00 96.50 82 GLU A O 1
ATOM 612 N N . TYR A 1 83 ? -3.265 7.435 8.268 1.00 97.44 83 TYR A N 1
ATOM 613 C CA . TYR A 1 83 ? -2.328 7.069 7.208 1.00 97.44 83 TYR A CA 1
ATOM 614 C C . TYR A 1 83 ? -0.921 6.879 7.780 1.00 97.44 83 TYR A C 1
ATOM 616 O O . TYR A 1 83 ? -0.322 7.795 8.341 1.00 97.44 83 TYR A O 1
ATOM 624 N N . ASP A 1 84 ? -0.370 5.695 7.546 1.00 95.75 84 ASP A N 1
ATOM 625 C CA . ASP A 1 84 ? 0.997 5.331 7.890 1.00 95.75 84 ASP A CA 1
ATOM 626 C C . ASP A 1 84 ? 1.758 4.984 6.597 1.00 95.75 84 ASP A C 1
ATOM 628 O O . ASP A 1 84 ? 1.319 4.094 5.861 1.00 95.75 84 ASP A O 1
ATOM 632 N N . PRO A 1 85 ? 2.891 5.641 6.287 1.00 94.25 85 PRO A N 1
ATOM 633 C CA . PRO A 1 85 ? 3.745 5.251 5.166 1.00 94.25 85 PRO A CA 1
ATOM 634 C C . PRO A 1 85 ? 4.142 3.763 5.179 1.00 94.25 85 PRO A C 1
ATOM 636 O O . PRO A 1 85 ? 4.242 3.156 4.115 1.00 94.25 85 PRO A O 1
ATOM 639 N N . GLU A 1 86 ? 4.255 3.132 6.356 1.00 95.75 86 GLU A N 1
ATOM 640 C CA . GLU A 1 86 ? 4.556 1.697 6.516 1.00 95.75 86 GLU A CA 1
ATOM 641 C C . GLU A 1 86 ? 3.391 0.767 6.108 1.00 95.75 86 GLU A C 1
ATOM 643 O O . GLU A 1 86 ? 3.490 -0.470 6.190 1.00 95.75 86 GLU A O 1
ATOM 648 N N . ILE A 1 87 ? 2.254 1.320 5.661 1.00 97.38 87 ILE A N 1
ATOM 649 C CA . ILE A 1 87 ? 1.253 0.576 4.881 1.00 97.38 87 ILE A CA 1
ATOM 650 C C . ILE A 1 87 ? 1.916 -0.020 3.637 1.00 97.38 87 ILE A C 1
ATOM 652 O O . ILE A 1 87 ? 1.576 -1.140 3.249 1.00 97.38 87 ILE A O 1
ATOM 656 N N . ILE A 1 88 ? 2.869 0.694 3.036 1.00 97.69 88 ILE A N 1
ATOM 657 C CA . ILE A 1 88 ? 3.513 0.313 1.786 1.00 97.69 88 ILE A CA 1
ATOM 658 C C . ILE A 1 88 ? 4.918 -0.202 2.080 1.00 97.69 88 ILE A C 1
ATOM 660 O O . ILE A 1 88 ? 5.727 0.455 2.725 1.00 97.69 88 ILE A O 1
ATOM 664 N N . ARG A 1 89 ? 5.227 -1.398 1.580 1.00 95.94 89 ARG A N 1
ATOM 665 C CA . ARG A 1 89 ? 6.544 -2.018 1.716 1.00 95.94 89 ARG A CA 1
ATOM 666 C C . ARG A 1 89 ? 7.168 -2.242 0.350 1.00 95.94 89 ARG A C 1
ATOM 668 O O . ARG A 1 89 ? 6.655 -3.019 -0.455 1.00 95.94 89 ARG A O 1
ATOM 675 N N . PHE A 1 90 ? 8.310 -1.605 0.118 1.00 95.44 90 PHE A N 1
ATOM 676 C CA . PHE A 1 90 ? 9.123 -1.862 -1.063 1.00 95.44 90 PHE A CA 1
ATOM 677 C C . PHE A 1 90 ? 9.981 -3.122 -0.884 1.00 95.44 90 PHE A C 1
ATOM 679 O O . PHE A 1 90 ? 10.641 -3.303 0.139 1.00 95.44 90 PHE A O 1
ATOM 686 N N . LEU A 1 91 ? 9.969 -3.995 -1.889 1.00 94.25 91 LEU A N 1
ATOM 687 C CA . LEU A 1 91 ? 10.681 -5.267 -1.925 1.00 94.25 91 LEU A CA 1
ATOM 688 C C . LEU A 1 91 ? 11.477 -5.332 -3.239 1.00 94.25 91 LEU A C 1
ATOM 690 O O . LEU A 1 91 ? 10.887 -5.483 -4.303 1.00 94.25 91 LEU A O 1
ATOM 694 N N . PRO A 1 92 ? 12.814 -5.215 -3.204 1.00 82.50 92 PRO A N 1
ATOM 695 C CA . PRO A 1 92 ? 13.618 -4.838 -4.371 1.00 82.50 92 PRO A CA 1
ATOM 696 C C . PRO A 1 92 ? 13.755 -5.916 -5.454 1.00 82.50 92 PRO A C 1
ATOM 698 O O . PRO A 1 92 ? 14.356 -5.661 -6.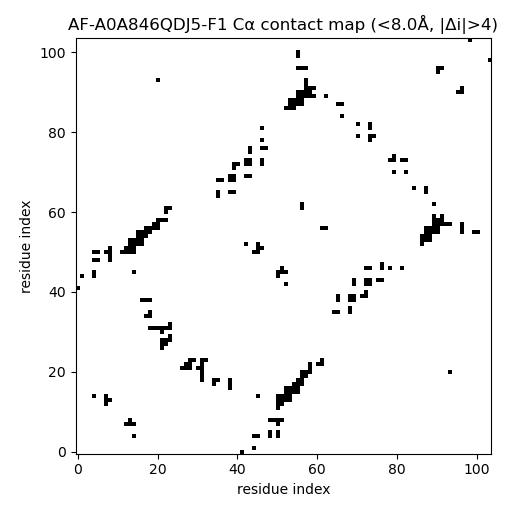494 1.00 82.50 92 PRO A O 1
ATOM 701 N N . ASN A 1 93 ? 13.263 -7.134 -5.224 1.00 85.19 93 ASN A N 1
ATOM 702 C CA . ASN A 1 93 ? 13.324 -8.206 -6.210 1.00 85.19 93 ASN A CA 1
ATOM 703 C C . ASN A 1 93 ? 12.092 -9.114 -6.140 1.00 85.19 93 ASN A C 1
ATOM 705 O O . ASN A 1 93 ? 11.405 -9.192 -5.119 1.00 85.19 93 ASN A O 1
ATOM 709 N N . GLN A 1 94 ? 11.844 -9.832 -7.238 1.00 85.31 94 GLN A N 1
ATOM 710 C CA . GLN A 1 94 ? 10.699 -10.731 -7.378 1.00 85.31 94 GLN A CA 1
ATOM 711 C C . GLN A 1 94 ? 10.659 -11.817 -6.297 1.00 85.31 94 GLN A C 1
ATOM 713 O O . GLN A 1 94 ? 9.577 -12.140 -5.817 1.00 85.31 94 GLN A O 1
ATOM 718 N N . ASN A 1 95 ? 11.809 -12.359 -5.887 1.00 87.12 95 ASN A N 1
ATOM 719 C CA . ASN A 1 95 ? 11.854 -13.406 -4.865 1.00 87.12 95 ASN A CA 1
ATOM 720 C C . ASN A 1 95 ? 11.415 -12.862 -3.501 1.00 87.12 95 ASN A C 1
ATOM 722 O O . ASN A 1 95 ? 10.582 -13.471 -2.845 1.00 87.12 95 ASN A O 1
ATOM 726 N N . ALA A 1 96 ? 11.909 -11.687 -3.108 1.00 87.69 96 ALA A N 1
ATOM 727 C CA . ALA A 1 96 ? 11.521 -11.011 -1.875 1.00 87.69 96 ALA A CA 1
ATOM 728 C C . ALA A 1 96 ? 10.030 -10.650 -1.878 1.00 87.69 96 ALA A C 1
ATOM 730 O O . ALA A 1 96 ? 9.349 -10.855 -0.874 1.00 87.69 96 ALA A O 1
ATOM 731 N N . LEU A 1 97 ? 9.514 -10.161 -3.012 1.00 88.94 97 LEU A N 1
ATOM 732 C CA . LEU A 1 97 ? 8.089 -9.888 -3.184 1.00 88.94 97 LEU A CA 1
ATOM 733 C 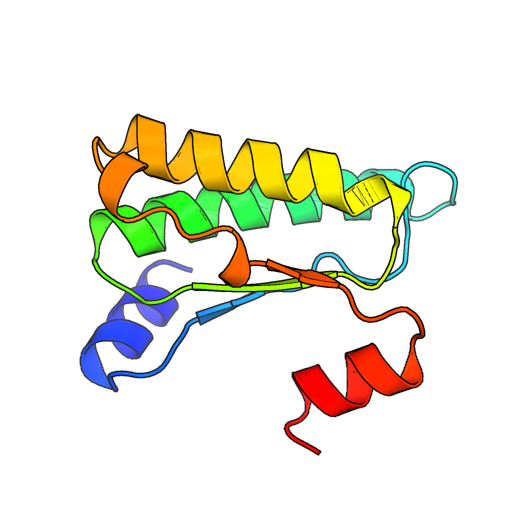C . LEU A 1 97 ? 7.251 -11.160 -3.028 1.00 88.94 97 LEU A C 1
ATOM 735 O O . LEU A 1 97 ? 6.292 -11.181 -2.263 1.00 88.94 97 LEU A O 1
ATOM 739 N N . PHE A 1 98 ? 7.634 -12.229 -3.723 1.00 87.94 98 PHE A N 1
ATOM 740 C CA . PHE A 1 98 ? 6.918 -13.496 -3.685 1.00 87.94 98 PHE A CA 1
ATOM 741 C C . PHE A 1 98 ? 6.927 -14.120 -2.284 1.00 87.94 98 PHE A C 1
ATOM 743 O O . PHE A 1 98 ? 5.866 -14.497 -1.789 1.00 87.94 98 PHE A O 1
ATOM 750 N N . SER A 1 99 ? 8.083 -14.164 -1.616 1.00 89.69 99 SER A N 1
ATOM 751 C CA . SER A 1 99 ? 8.194 -14.638 -0.231 1.00 89.69 99 SER A CA 1
ATOM 752 C C . SER A 1 99 ? 7.283 -13.854 0.712 1.00 89.69 99 SER A C 1
ATOM 754 O O . SER A 1 99 ? 6.517 -14.455 1.461 1.00 89.69 99 SER A O 1
ATOM 756 N N . TYR A 1 100 ? 7.267 -12.521 0.606 1.00 90.00 100 TYR A N 1
ATOM 757 C CA . TYR A 1 100 ? 6.399 -11.680 1.430 1.00 90.00 100 TYR A CA 1
ATOM 758 C C . TYR A 1 100 ? 4.908 -11.957 1.197 1.00 90.00 100 TYR A C 1
ATOM 760 O O . TYR A 1 100 ? 4.159 -12.118 2.160 1.00 90.00 100 TYR A O 1
ATOM 768 N N . CYS A 1 101 ? 4.476 -12.059 -0.064 1.00 86.25 101 CYS A N 1
ATOM 769 C CA . CYS A 1 101 ? 3.082 -12.347 -0.415 1.00 86.25 101 CYS A CA 1
ATOM 770 C C . CYS A 1 101 ? 2.622 -13.726 0.076 1.00 86.25 101 CYS A C 1
ATOM 772 O O . CYS A 1 101 ? 1.462 -13.893 0.449 1.00 86.25 101 CYS A O 1
ATOM 774 N N . MET A 1 102 ? 3.526 -14.706 0.073 1.00 88.50 102 MET A N 1
ATOM 775 C CA . MET A 1 102 ? 3.245 -16.082 0.485 1.00 88.50 102 MET A CA 1
ATOM 776 C C . MET A 1 102 ? 3.419 -16.309 1.995 1.00 88.50 102 MET A C 1
ATOM 778 O O . MET A 1 102 ? 3.019 -17.358 2.496 1.00 88.50 102 MET A O 1
ATOM 782 N N . GLY A 1 103 ? 3.983 -15.341 2.724 1.00 83.62 103 GLY A N 1
ATOM 783 C CA . GLY A 1 103 ? 4.288 -15.470 4.150 1.00 83.62 103 GLY A CA 1
ATOM 784 C C . GLY A 1 103 ? 5.435 -16.441 4.445 1.00 83.62 103 GLY A C 1
ATOM 785 O O . GLY A 1 103 ? 5.392 -17.120 5.470 1.00 83.62 103 GLY A O 1
ATOM 786 N N . MET A 1 104 ? 6.408 -16.530 3.531 1.00 68.62 104 MET A N 1
ATOM 787 C CA . MET A 1 104 ? 7.585 -17.409 3.595 1.00 68.62 104 MET A CA 1
ATOM 788 C C . MET A 1 104 ? 8.836 -16.664 4.051 1.00 68.62 104 MET A C 1
ATOM 790 O O . MET A 1 104 ? 8.986 -15.479 3.671 1.00 68.62 104 MET A O 1
#

Radius of gyration: 13.31 Å; Cα contacts (8 Å, |Δi|>4): 155; chains: 1; bounding box: 31×30×35 Å

Mean predicted aligned error: 2.79 Å

Sequence (104 aa):
IDEAVGRAVEMGRPVHDCPGLGGFDSQYAQQTIAAISIIGHVARLCASRGARLKVSIGVAHTLPAVEEIVRTAYLREGKLEEYDPEIIRFLPNQNALFSYCMGM

Foldseek 3Di:
DLVVQVVQVVVVHADEAELDDADCPHPCNVSSVVSLVVLLVVLLSCLLNVHQAAYEYQYVVCLVSSLVSNCVSCVVSVNNVVDDSRSYDYDPDPVSRVCVVVVD

Secondary stru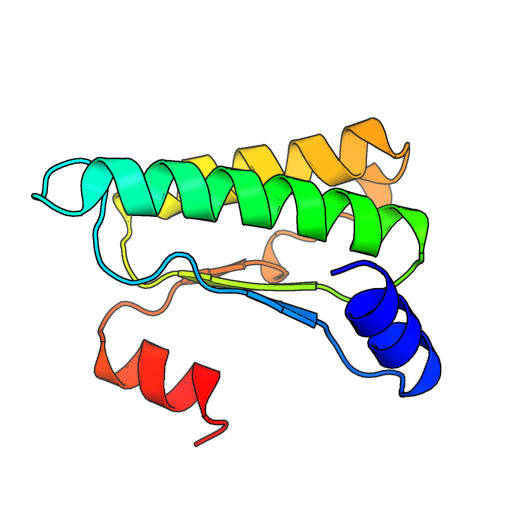cture (DSSP, 8-state):
-HHHHHHHHHTT--EEE---S--SSSTTHHHHHHHHHHHHHHHHHHHHHTPPEEEEE--GGGHHHHHHHHHHHHHHTT-GGG--GGGEEE-SSHHHHHHHHHT-

Nearest PDB structures (foldseek):
  5its-assembly2_C  TM=3.722E-01  e=3.631E+00  Corynebacterium glutamicum ATCC 13032
  8j5d-assembly1_C  TM=4.525E-01  e=6.402E+00  Arabidopsis thaliana
  3aam-assembly1_A  TM=3.811E-01  e=8.032E+00  Thermus thermophilus HB8